Protein AF-A0A6A9S4V8-F1 (afdb_monomer_lite)

pLDDT: mean 91.1, std 6.77, range [50.03, 97.31]

Secondary structure (DSSP, 8-state):
--HHHHTT--TTHHHHHHHHHH-HHHHHHHHHHHHHTTSS-HHHHHHHHHHHHHHHHHHHIIIIIHHHHHHHHHHHHHHHHHHHHHHHHHHHHHHHHHHH-

Foldseek 3Di:
DPPCVVLVAQPLLVVLLVLCLVPVVRSVVSCVVCCVVPVDPPLNSVLSSLSSVLNNVVVVCVVPLQCVLCVPPNDPVSVVVSCVVNVVSVVVSVVVSVVSD

Structure (mmCIF, N/CA/C/O backbone):
data_AF-A0A6A9S4V8-F1
#
_entry.id   AF-A0A6A9S4V8-F1
#
loop_
_atom_site.group_PDB
_atom_site.id
_atom_site.type_symbol
_atom_site.label_atom_id
_atom_site.label_alt_id
_atom_site.label_comp_id
_atom_site.label_asym_id
_atom_site.label_entity_id
_atom_site.label_seq_id
_atom_site.pdbx_PDB_ins_code
_atom_site.Cartn_x
_atom_site.Cartn_y
_atom_site.Cartn_z
_atom_site.occupancy
_atom_site.B_iso_or_equiv
_atom_site.auth_seq_id
_atom_site.auth_comp_id
_atom_site.auth_asym_id
_atom_site.auth_atom_id
_atom_site.pdbx_PDB_model_num
ATOM 1 N N . ASP A 1 1 ? -11.712 15.277 8.228 1.00 50.03 1 ASP A N 1
ATOM 2 C CA . ASP A 1 1 ? -11.538 13.855 7.861 1.00 50.03 1 ASP A CA 1
ATOM 3 C C . ASP A 1 1 ? -10.984 13.741 6.445 1.00 50.03 1 ASP A C 1
ATOM 5 O O . ASP A 1 1 ? -11.617 14.210 5.514 1.00 50.03 1 ASP A O 1
ATOM 9 N N . GLY A 1 2 ? -9.741 13.269 6.292 1.00 67.94 2 GLY A N 1
ATOM 10 C CA . GLY A 1 2 ? -9.039 13.189 4.997 1.00 67.94 2 GLY A CA 1
ATOM 11 C C . GLY A 1 2 ? -9.274 11.863 4.261 1.00 67.94 2 GLY A C 1
ATOM 12 O O . GLY A 1 2 ? -10.324 11.246 4.401 1.00 67.94 2 GLY A O 1
ATOM 13 N N . PHE A 1 3 ? -8.261 11.375 3.535 1.00 69.19 3 PHE A N 1
ATOM 14 C CA . PHE A 1 3 ? -8.291 10.099 2.794 1.00 69.19 3 PHE A CA 1
ATOM 15 C C . PHE A 1 3 ? -8.780 8.891 3.623 1.00 69.19 3 PHE A C 1
ATOM 17 O O . PHE A 1 3 ? -9.502 8.045 3.110 1.00 69.19 3 PHE A O 1
ATOM 24 N N . ALA A 1 4 ? -8.453 8.828 4.920 1.00 74.75 4 ALA A N 1
ATOM 25 C CA . ALA A 1 4 ? -8.950 7.780 5.818 1.00 74.75 4 ALA A CA 1
ATOM 26 C C . ALA A 1 4 ? -10.477 7.839 6.028 1.00 74.75 4 ALA A C 1
ATOM 28 O O . ALA A 1 4 ? -11.125 6.798 6.076 1.00 74.75 4 ALA A O 1
ATOM 29 N N . GLY A 1 5 ? -11.058 9.043 6.085 1.00 74.56 5 GLY A N 1
ATOM 30 C CA . GLY A 1 5 ? -12.503 9.233 6.237 1.00 74.56 5 GLY A CA 1
ATOM 31 C C . GLY A 1 5 ? -13.295 8.761 5.016 1.00 74.56 5 GLY A C 1
ATOM 32 O O . GLY A 1 5 ? -14.358 8.173 5.175 1.00 74.56 5 GLY A O 1
ATOM 33 N N . LEU A 1 6 ? -12.738 8.921 3.807 1.00 79.62 6 LEU A N 1
ATOM 34 C CA . LEU A 1 6 ? -13.331 8.419 2.556 1.00 79.62 6 LEU A CA 1
ATOM 35 C C . LEU A 1 6 ? -13.454 6.887 2.516 1.00 79.62 6 LEU A C 1
ATOM 37 O O . LEU A 1 6 ? -14.325 6.365 1.830 1.00 79.62 6 LEU A O 1
ATOM 41 N N . LEU A 1 7 ? -12.596 6.174 3.249 1.00 83.19 7 LEU A N 1
ATOM 42 C CA . LEU A 1 7 ? -12.579 4.709 3.324 1.00 83.19 7 LEU A CA 1
ATOM 43 C C . LEU A 1 7 ? -13.245 4.166 4.602 1.00 83.19 7 LEU A C 1
ATOM 45 O O . LEU A 1 7 ? -13.117 2.980 4.899 1.00 83.19 7 LEU A O 1
ATOM 49 N N . GLY A 1 8 ? -13.906 5.023 5.394 1.00 85.06 8 GLY A N 1
ATOM 50 C CA . GLY A 1 8 ? -14.501 4.632 6.678 1.00 85.06 8 GLY A CA 1
ATOM 51 C C . GLY A 1 8 ? -13.475 4.158 7.716 1.00 85.06 8 GLY A C 1
ATOM 52 O O . GLY A 1 8 ? -13.816 3.404 8.629 1.00 85.06 8 GLY A O 1
ATOM 53 N N . LEU A 1 9 ? -12.206 4.553 7.572 1.00 90.19 9 LEU A N 1
ATOM 54 C CA . LEU A 1 9 ? -11.130 4.132 8.464 1.00 90.19 9 LEU A CA 1
ATOM 55 C C . LEU A 1 9 ? -11.055 5.038 9.705 1.00 90.19 9 LEU A C 1
ATOM 57 O O . LEU A 1 9 ? -11.244 6.252 9.593 1.00 90.19 9 LEU A O 1
ATOM 61 N N . PRO A 1 10 ? -10.704 4.484 10.883 1.00 90.06 10 PRO A N 1
ATOM 62 C CA . PRO A 1 10 ? -10.444 5.276 12.082 1.00 90.06 10 PRO A CA 1
ATOM 63 C C . PRO A 1 10 ? -9.365 6.337 11.839 1.00 90.06 10 PRO A C 1
ATOM 65 O O . PRO A 1 10 ? -8.404 6.092 11.110 1.00 90.06 10 PRO A O 1
ATOM 68 N N . GLY A 1 11 ? -9.437 7.482 12.527 1.00 88.38 11 GLY A N 1
ATOM 69 C CA . GLY A 1 11 ? -8.402 8.527 12.434 1.00 88.38 11 GLY A CA 1
ATOM 70 C C . GLY A 1 11 ? -6.987 8.025 12.771 1.00 88.38 11 GLY A C 1
ATOM 71 O O . GLY A 1 11 ? -6.002 8.492 12.201 1.00 88.38 11 GLY A O 1
ATOM 72 N N . ALA A 1 12 ? -6.888 6.988 13.613 1.00 91.81 12 ALA A N 1
ATOM 73 C CA . ALA A 1 12 ? -5.645 6.291 13.940 1.00 91.81 12 ALA A CA 1
ATOM 74 C C . ALA A 1 12 ? -4.998 5.546 12.748 1.00 91.81 12 ALA A C 1
ATOM 76 O O . ALA A 1 12 ? -3.879 5.054 12.874 1.00 91.81 12 ALA A O 1
ATOM 77 N N . ALA A 1 13 ? -5.655 5.467 11.584 1.00 91.88 13 ALA A N 1
ATOM 78 C CA . ALA A 1 13 ? -5.121 4.819 10.385 1.00 91.88 13 ALA A CA 1
ATOM 79 C C . ALA A 1 13 ? -3.937 5.580 9.778 1.00 91.88 13 ALA A C 1
ATOM 81 O O . ALA A 1 13 ? -3.026 4.963 9.236 1.00 91.88 13 ALA A O 1
ATOM 82 N N . ILE A 1 14 ? -3.908 6.910 9.896 1.00 91.38 14 ILE A N 1
ATOM 83 C CA . ILE A 1 14 ? -2.852 7.748 9.311 1.00 91.38 14 ILE A CA 1
ATOM 84 C C . ILE A 1 14 ? -1.447 7.395 9.839 1.00 91.38 14 ILE A C 1
ATOM 86 O O . ILE A 1 14 ? -0.573 7.107 9.017 1.00 91.38 14 ILE A O 1
ATOM 90 N N . PRO A 1 15 ? -1.187 7.356 11.164 1.00 91.19 15 PRO A N 1
ATOM 91 C CA . PRO A 1 15 ? 0.133 6.978 11.674 1.00 91.19 15 PRO A CA 1
ATOM 92 C C . PRO A 1 15 ? 0.501 5.521 11.357 1.00 91.19 15 PRO A C 1
ATOM 94 O O . PRO A 1 15 ? 1.671 5.229 11.115 1.00 91.19 15 PRO A O 1
ATOM 97 N N . VAL A 1 16 ? -0.480 4.614 11.289 1.00 93.19 16 VAL A N 1
ATOM 98 C CA . VAL A 1 16 ? -0.256 3.220 10.873 1.00 93.19 16 VAL A CA 1
ATOM 99 C C . VAL A 1 16 ? 0.200 3.155 9.414 1.00 93.19 16 VAL A C 1
ATOM 101 O O . VAL A 1 16 ? 1.192 2.497 9.115 1.00 93.19 16 VAL A O 1
ATOM 104 N N . ILE A 1 17 ? -0.490 3.862 8.512 1.00 92.56 17 ILE A N 1
ATOM 105 C CA . ILE A 1 17 ? -0.144 3.955 7.086 1.00 92.56 17 ILE A CA 1
ATOM 106 C C . ILE A 1 17 ? 1.267 4.522 6.920 1.00 92.56 17 ILE A C 1
ATOM 108 O O . ILE A 1 17 ? 2.046 3.987 6.134 1.00 92.56 17 ILE A O 1
ATOM 112 N N . ALA A 1 18 ? 1.616 5.564 7.680 1.00 90.50 18 ALA A N 1
ATOM 113 C CA . ALA A 1 18 ? 2.948 6.162 7.645 1.00 90.50 18 ALA A CA 1
ATOM 114 C C . ALA A 1 18 ? 4.041 5.173 8.087 1.00 90.50 18 ALA A C 1
ATOM 116 O O . ALA A 1 18 ? 5.051 5.034 7.398 1.00 90.50 18 ALA A O 1
ATOM 117 N N . ALA A 1 19 ? 3.828 4.441 9.187 1.00 91.44 19 ALA A N 1
ATOM 118 C CA . ALA A 1 19 ? 4.760 3.407 9.639 1.00 91.44 19 ALA A CA 1
ATOM 119 C C . ALA A 1 19 ? 4.898 2.274 8.607 1.00 91.44 19 ALA A C 1
ATOM 121 O O . ALA A 1 19 ? 6.010 1.877 8.265 1.00 91.44 19 ALA A O 1
ATOM 122 N N . TYR A 1 20 ? 3.773 1.810 8.056 1.00 89.94 20 TYR A N 1
ATOM 123 C CA . TYR A 1 20 ? 3.729 0.744 7.052 1.00 89.94 20 TYR A CA 1
ATOM 124 C C . TYR A 1 20 ? 4.419 1.138 5.738 1.00 89.94 20 TYR A C 1
ATOM 126 O O . TYR A 1 20 ? 5.057 0.308 5.091 1.00 89.94 20 TYR A O 1
ATOM 134 N N . ALA A 1 21 ? 4.306 2.408 5.336 1.00 85.50 21 ALA A N 1
ATOM 135 C CA . ALA A 1 21 ? 4.949 2.941 4.138 1.00 85.50 21 ALA A CA 1
ATOM 136 C C . ALA A 1 21 ? 6.482 2.857 4.207 1.00 85.50 21 ALA A C 1
ATOM 138 O O . ALA A 1 21 ? 7.127 2.630 3.182 1.00 85.50 21 ALA A O 1
ATOM 139 N N . LEU A 1 22 ? 7.052 3.023 5.404 1.00 85.25 22 LEU A N 1
ATOM 140 C CA . LEU A 1 22 ? 8.491 2.915 5.646 1.00 85.25 22 LEU A CA 1
ATOM 141 C C . LEU A 1 22 ? 8.938 1.456 5.735 1.00 85.25 22 LEU A C 1
ATOM 143 O O . LEU A 1 22 ? 9.908 1.070 5.084 1.00 85.25 22 LEU A O 1
ATOM 147 N N . ASP A 1 23 ? 8.223 0.661 6.526 1.00 87.31 23 ASP A N 1
ATOM 148 C CA . ASP A 1 23 ? 8.488 -0.758 6.718 1.00 87.31 23 ASP A CA 1
ATOM 149 C C . ASP A 1 23 ? 7.191 -1.490 7.088 1.00 87.31 23 ASP A C 1
ATOM 151 O O . ASP A 1 23 ? 6.496 -1.154 8.050 1.00 87.31 23 ASP A O 1
ATOM 155 N N . THR A 1 24 ? 6.861 -2.527 6.321 1.00 87.06 24 THR A N 1
ATOM 156 C CA . THR A 1 24 ? 5.593 -3.252 6.470 1.00 87.06 24 THR A CA 1
ATOM 157 C C . THR A 1 24 ? 5.490 -3.964 7.819 1.00 87.06 24 THR A C 1
ATOM 159 O O . THR A 1 24 ? 4.398 -4.089 8.375 1.00 87.06 24 THR A O 1
ATOM 162 N N . THR A 1 25 ? 6.626 -4.400 8.372 1.00 90.06 25 THR A N 1
ATOM 163 C CA . THR A 1 25 ? 6.693 -5.051 9.688 1.00 90.06 25 THR A CA 1
ATOM 164 C C . THR A 1 25 ? 6.380 -4.047 10.792 1.00 90.06 25 THR A C 1
ATOM 166 O O . THR A 1 25 ? 5.559 -4.317 11.665 1.00 90.06 25 THR A O 1
ATOM 169 N N . SER A 1 26 ? 6.963 -2.855 10.704 1.00 89.50 26 SER A N 1
ATOM 170 C CA . SER A 1 26 ? 6.737 -1.736 11.616 1.00 89.50 26 SER A CA 1
ATOM 171 C C . SER A 1 26 ? 5.283 -1.268 11.582 1.00 89.50 26 SER A C 1
ATOM 173 O O . SER A 1 26 ? 4.672 -1.045 12.622 1.00 89.50 26 SER A O 1
ATOM 175 N N . GLY A 1 27 ? 4.666 -1.190 10.403 1.00 89.38 27 GLY A N 1
ATOM 176 C CA . GLY A 1 27 ? 3.232 -0.909 10.310 1.00 89.38 27 GLY A CA 1
ATOM 177 C C . GLY A 1 27 ? 2.362 -1.966 11.009 1.00 89.38 27 GLY A C 1
ATOM 178 O O . GLY A 1 27 ? 1.410 -1.621 11.712 1.00 89.38 27 GLY A O 1
ATOM 179 N N . ALA A 1 28 ? 2.710 -3.251 10.873 1.00 90.88 28 ALA A N 1
ATOM 180 C CA . ALA A 1 28 ? 1.998 -4.345 11.537 1.00 90.88 28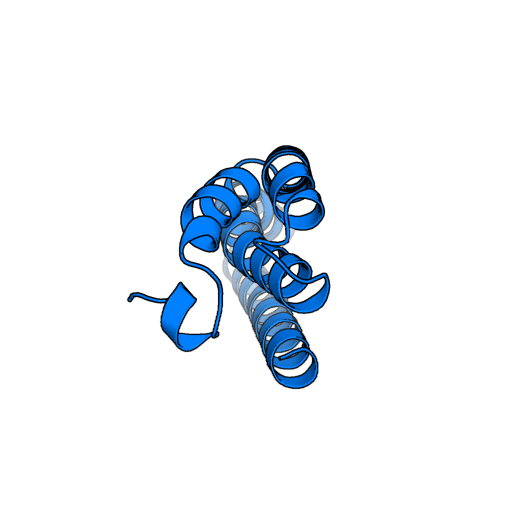 ALA A CA 1
ATOM 181 C C . ALA A 1 28 ? 2.160 -4.319 13.071 1.00 90.88 28 ALA A C 1
ATOM 183 O O . ALA A 1 28 ? 1.204 -4.589 13.803 1.00 90.88 28 ALA A O 1
ATOM 184 N N . THR A 1 29 ? 3.340 -3.956 13.582 1.00 94.50 29 THR A N 1
ATOM 185 C CA . THR A 1 29 ? 3.555 -3.822 15.032 1.00 94.50 29 THR A CA 1
ATOM 186 C C . THR A 1 29 ? 2.808 -2.622 15.610 1.00 94.50 29 THR A C 1
ATOM 188 O O . THR A 1 29 ? 2.259 -2.729 16.708 1.00 94.50 29 THR A O 1
ATOM 191 N N . VAL A 1 30 ? 2.709 -1.518 14.860 1.00 94.88 30 VAL A N 1
ATOM 192 C CA . VAL A 1 30 ? 1.955 -0.318 15.259 1.00 94.88 30 VAL A CA 1
ATOM 193 C C . VAL A 1 30 ? 0.446 -0.582 15.303 1.00 94.88 30 VAL A C 1
ATOM 195 O O . VAL A 1 30 ? -0.223 -0.114 16.225 1.00 94.88 30 VAL A O 1
ATOM 198 N N . ILE A 1 31 ? -0.112 -1.349 14.358 1.00 95.12 31 ILE A N 1
ATOM 199 C CA . ILE A 1 31 ? -1.564 -1.597 14.313 1.00 95.12 31 ILE A CA 1
ATOM 200 C C . ILE A 1 31 ? -2.037 -2.648 15.328 1.00 95.12 31 ILE A C 1
ATOM 202 O O . ILE A 1 31 ? -3.158 -2.562 15.826 1.00 95.12 31 ILE A O 1
ATOM 206 N N . ALA A 1 32 ? -1.192 -3.618 15.687 1.00 95.38 32 ALA A N 1
ATOM 207 C CA . ALA A 1 32 ? -1.546 -4.715 16.590 1.00 95.38 32 ALA A CA 1
ATOM 208 C C . ALA A 1 32 ? -2.207 -4.285 17.926 1.00 95.38 32 ALA A C 1
ATOM 210 O O . ALA A 1 32 ? -3.256 -4.842 18.268 1.00 95.38 32 ALA A O 1
ATOM 211 N N . PRO A 1 33 ? -1.674 -3.317 18.705 1.00 95.62 33 PRO A N 1
ATOM 212 C CA . PRO A 1 33 ? -2.339 -2.848 19.926 1.00 95.62 33 PRO A CA 1
ATOM 213 C C . PRO A 1 33 ? -3.680 -2.150 19.662 1.00 95.62 33 PRO A C 1
ATOM 215 O O . PRO A 1 33 ? -4.572 -2.229 20.505 1.00 95.62 33 PRO A O 1
ATOM 218 N N . LEU A 1 34 ? -3.845 -1.520 18.496 1.00 95.62 34 LEU A N 1
ATOM 219 C CA . LEU A 1 34 ? -5.061 -0.793 18.118 1.00 95.62 34 LEU A CA 1
ATOM 220 C C . LEU A 1 34 ? -6.203 -1.736 17.702 1.00 95.62 34 LEU A C 1
ATOM 222 O O . LEU A 1 34 ? -7.371 -1.364 17.735 1.00 95.62 34 LEU A O 1
ATOM 226 N N . ILE A 1 35 ? -5.880 -2.976 17.332 1.00 96.31 35 ILE A N 1
ATOM 227 C CA . ILE A 1 35 ? -6.874 -4.045 17.177 1.00 96.31 35 ILE A CA 1
ATOM 228 C C . ILE A 1 35 ? -7.301 -4.549 18.560 1.00 96.31 35 ILE A C 1
ATOM 230 O O . ILE A 1 35 ? -8.490 -4.678 18.839 1.00 96.31 35 ILE A O 1
ATOM 234 N N . ARG A 1 36 ? -6.336 -4.787 19.463 1.00 94.81 36 ARG A N 1
ATOM 235 C CA . ARG A 1 36 ? -6.604 -5.317 20.815 1.00 94.81 36 ARG A CA 1
ATOM 236 C C . ARG A 1 36 ? -7.472 -4.397 21.670 1.00 94.81 36 ARG A C 1
ATOM 238 O O . ARG A 1 36 ? -8.250 -4.892 22.475 1.00 94.81 36 ARG A O 1
ATOM 245 N N . ASN A 1 37 ? -7.334 -3.083 21.513 1.00 93.94 37 ASN A N 1
ATOM 246 C CA . ASN A 1 37 ? -8.125 -2.102 22.258 1.00 93.94 37 ASN A CA 1
ATOM 247 C C . ASN A 1 37 ? -9.452 -1.723 21.568 1.00 93.94 37 ASN A C 1
ATOM 249 O O . ASN A 1 37 ? -10.140 -0.826 22.046 1.00 93.94 37 ASN A O 1
ATOM 253 N N . GLY A 1 38 ? -9.797 -2.368 20.446 1.00 94.06 38 GLY A N 1
ATOM 254 C CA . GLY A 1 38 ? -11.050 -2.147 19.721 1.00 94.06 38 GLY A CA 1
ATOM 255 C C . GLY A 1 38 ? -11.083 -0.924 18.797 1.00 94.06 38 GLY A C 1
ATOM 256 O O . GLY A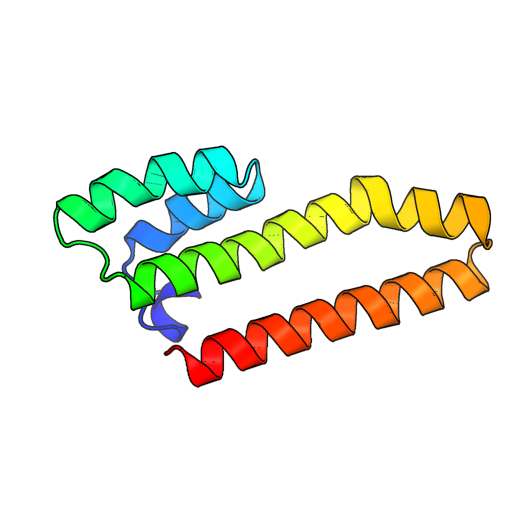 1 38 ? -12.115 -0.684 18.175 1.00 94.06 38 GLY A O 1
ATOM 257 N N . THR A 1 39 ? -9.984 -0.170 18.650 1.00 95.62 39 THR A N 1
ATOM 258 C CA . THR A 1 39 ? -9.917 0.976 17.714 1.00 95.62 39 THR A CA 1
ATOM 259 C C . THR A 1 39 ? -10.091 0.523 16.262 1.00 95.62 39 THR A C 1
ATOM 261 O O . THR A 1 39 ? -10.714 1.216 15.459 1.00 95.62 39 THR A O 1
ATOM 264 N N . PHE A 1 40 ? -9.549 -0.647 15.920 1.00 95.81 40 PHE A N 1
ATOM 265 C CA . PHE A 1 40 ? -9.734 -1.290 14.624 1.00 95.81 40 PHE A CA 1
ATOM 266 C C . PHE A 1 40 ? -10.480 -2.611 14.760 1.00 95.81 40 PHE A C 1
ATOM 268 O O . PHE A 1 40 ? -10.206 -3.420 15.645 1.00 95.81 40 PHE A O 1
ATOM 275 N N . THR A 1 41 ? -11.346 -2.875 13.786 1.00 94.88 41 THR A N 1
ATOM 276 C CA . THR A 1 41 ? -11.786 -4.237 13.483 1.00 94.88 41 THR A CA 1
ATOM 277 C C . THR A 1 41 ? -10.732 -4.916 12.612 1.00 94.88 41 THR A C 1
ATOM 279 O O . THR A 1 41 ? -9.910 -4.245 11.986 1.00 94.88 41 THR A O 1
ATOM 282 N N . ALA A 1 42 ? -10.782 -6.245 12.487 1.00 93.75 42 ALA A N 1
ATOM 283 C CA . ALA A 1 42 ? -9.909 -6.956 11.549 1.00 93.75 42 ALA A CA 1
ATOM 284 C C . ALA A 1 42 ? -10.046 -6.408 10.112 1.00 93.75 42 ALA A C 1
ATOM 286 O O . ALA A 1 42 ? -9.047 -6.224 9.420 1.00 93.75 42 ALA A O 1
ATOM 287 N N . ARG A 1 43 ? -11.273 -6.062 9.694 1.00 93.94 43 ARG A N 1
ATOM 288 C CA . ARG A 1 43 ? -11.568 -5.491 8.371 1.00 93.94 43 ARG A CA 1
ATOM 289 C C . ARG A 1 43 ? -10.868 -4.147 8.163 1.00 93.94 43 ARG A C 1
ATOM 291 O O . ARG A 1 43 ? -10.129 -3.987 7.195 1.00 93.94 43 ARG A O 1
ATOM 298 N N . THR A 1 44 ? -11.064 -3.193 9.075 1.00 94.69 44 THR A N 1
ATOM 299 C CA . THR A 1 44 ? -10.473 -1.850 8.940 1.00 94.69 44 THR A CA 1
ATOM 300 C C . THR A 1 44 ? -8.959 -1.871 9.134 1.00 94.69 44 THR A C 1
ATOM 302 O O . THR A 1 44 ? -8.251 -1.071 8.520 1.00 94.69 44 THR A O 1
ATOM 305 N N . ALA A 1 45 ? -8.443 -2.817 9.924 1.00 94.56 45 ALA A N 1
ATOM 306 C CA . ALA A 1 45 ? -7.013 -3.050 10.074 1.00 94.56 45 ALA A CA 1
ATOM 307 C C . ALA A 1 45 ? -6.367 -3.511 8.761 1.00 94.56 45 ALA A C 1
ATOM 309 O O . ALA A 1 45 ? -5.408 -2.896 8.294 1.00 94.56 45 ALA A O 1
ATOM 310 N N . VAL A 1 46 ? -6.932 -4.542 8.126 1.00 94.44 46 VAL A N 1
ATOM 311 C CA . VAL A 1 46 ? -6.448 -5.043 6.831 1.00 94.44 46 VAL A CA 1
ATOM 312 C C . VAL A 1 46 ? -6.562 -3.963 5.756 1.00 94.44 46 VAL A C 1
ATOM 314 O O . VAL A 1 46 ? -5.599 -3.737 5.029 1.00 94.44 46 VAL A O 1
ATOM 317 N N . ALA A 1 47 ? -7.681 -3.236 5.693 1.00 94.25 47 ALA A N 1
ATOM 318 C CA . ALA A 1 47 ? -7.839 -2.126 4.754 1.00 94.25 47 ALA A CA 1
ATOM 319 C C . ALA A 1 47 ? -6.762 -1.039 4.952 1.00 94.25 47 ALA A C 1
ATOM 321 O O . ALA A 1 47 ? -6.159 -0.575 3.985 1.00 94.25 47 ALA A O 1
ATOM 322 N N . THR A 1 48 ? -6.443 -0.694 6.203 1.00 94.50 48 THR A N 1
ATOM 323 C CA . THR A 1 48 ? -5.369 0.259 6.539 1.00 94.50 48 THR A CA 1
ATOM 324 C C . THR A 1 48 ? -3.998 -0.242 6.079 1.00 94.50 48 THR A C 1
ATOM 326 O O . THR A 1 48 ? -3.223 0.518 5.498 1.00 94.50 48 THR A O 1
ATOM 329 N N . MET A 1 49 ? -3.701 -1.528 6.284 1.00 92.94 49 MET A N 1
ATOM 330 C CA . MET A 1 49 ? -2.446 -2.141 5.833 1.00 92.94 49 MET A CA 1
ATOM 331 C C . MET A 1 49 ? -2.351 -2.209 4.302 1.00 92.94 49 MET A C 1
ATOM 333 O O . MET A 1 49 ? -1.282 -1.954 3.751 1.00 92.94 49 MET A O 1
ATOM 337 N N . LEU A 1 50 ? -3.453 -2.494 3.599 1.00 92.94 50 LEU A N 1
ATOM 338 C CA . LEU A 1 50 ? -3.511 -2.484 2.131 1.00 92.94 50 LEU A CA 1
ATOM 339 C C . LEU A 1 50 ? -3.225 -1.086 1.568 1.00 92.94 50 LEU A C 1
ATOM 341 O O . LEU A 1 50 ? -2.421 -0.949 0.645 1.00 92.94 50 LEU A O 1
ATOM 345 N N . VAL A 1 51 ? -3.809 -0.046 2.169 1.00 91.56 51 VAL A N 1
ATOM 346 C CA . VAL A 1 51 ? -3.511 1.356 1.834 1.00 91.56 51 VAL A CA 1
ATOM 347 C C . VAL A 1 51 ? -2.038 1.684 2.096 1.00 91.56 51 VAL A C 1
ATOM 349 O O . VAL A 1 51 ? -1.368 2.235 1.222 1.00 91.56 51 VAL A O 1
ATOM 352 N N . GLY A 1 52 ? -1.502 1.308 3.261 1.00 90.25 52 GLY A N 1
ATOM 353 C CA . GLY A 1 52 ? -0.073 1.456 3.564 1.00 90.25 52 GLY A CA 1
ATOM 354 C C . GLY A 1 52 ? 0.822 0.740 2.547 1.00 90.25 52 GLY A C 1
ATOM 355 O O . GLY A 1 52 ? 1.851 1.274 2.128 1.00 90.25 52 GLY A O 1
ATOM 356 N N . GLY A 1 53 ? 0.389 -0.431 2.080 1.00 88.06 53 GLY A N 1
ATOM 357 C CA . GLY A 1 53 ? 1.040 -1.208 1.032 1.00 88.06 53 GLY A CA 1
ATOM 358 C C . GLY A 1 53 ? 1.130 -0.474 -0.306 1.00 88.06 53 GLY A C 1
ATOM 359 O O . GLY A 1 53 ? 2.162 -0.590 -0.967 1.00 88.06 53 GLY A O 1
ATOM 360 N N . ILE A 1 54 ? 0.119 0.325 -0.679 1.00 88.81 54 ILE A N 1
ATOM 361 C CA . ILE A 1 54 ? 0.161 1.175 -1.887 1.00 88.81 54 ILE A CA 1
ATOM 362 C C . ILE A 1 54 ? 1.351 2.137 -1.821 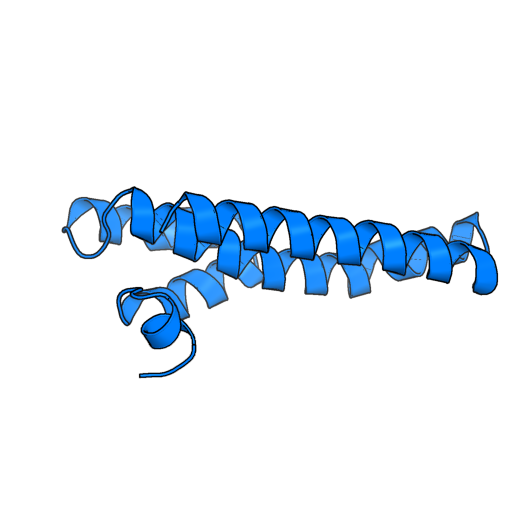1.00 88.81 54 ILE A C 1
ATOM 364 O O . ILE A 1 54 ? 2.153 2.225 -2.753 1.00 88.81 54 ILE A O 1
ATOM 368 N N . ILE A 1 55 ? 1.492 2.830 -0.694 1.00 86.50 55 ILE A N 1
ATOM 369 C CA . ILE A 1 55 ? 2.552 3.825 -0.505 1.00 86.50 55 ILE A CA 1
ATOM 370 C C . ILE A 1 55 ? 3.923 3.141 -0.427 1.00 86.50 55 ILE A C 1
ATOM 372 O O . ILE A 1 55 ? 4.864 3.557 -1.106 1.00 86.50 55 ILE A O 1
ATOM 376 N N . SER A 1 56 ? 4.027 2.056 0.345 1.00 87.06 56 SER A N 1
ATOM 377 C CA . SER A 1 56 ? 5.269 1.287 0.486 1.00 87.06 56 SER A CA 1
ATOM 378 C C . SER A 1 56 ? 5.764 0.750 -0.860 1.00 87.06 56 SER A C 1
ATOM 380 O O . SER A 1 56 ? 6.938 0.913 -1.220 1.00 87.06 56 SER A O 1
ATOM 382 N N . PHE A 1 57 ? 4.870 0.162 -1.667 1.00 87.69 57 PHE A N 1
ATOM 383 C CA . PHE A 1 57 ? 5.280 -0.341 -2.972 1.00 87.69 57 PHE A CA 1
ATOM 384 C C . PHE A 1 57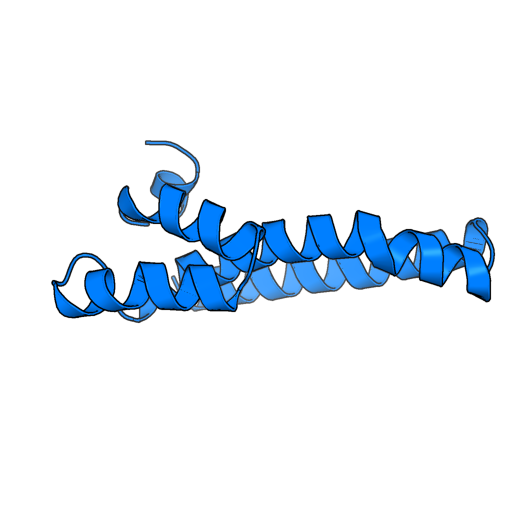 ? 5.666 0.807 -3.908 1.00 87.69 57 PHE A C 1
ATOM 386 O O . PHE A 1 57 ? 6.586 0.611 -4.695 1.00 87.69 57 PHE A O 1
ATOM 393 N N . ALA A 1 58 ? 5.033 1.985 -3.841 1.00 87.06 58 ALA A N 1
ATOM 394 C CA . ALA A 1 58 ? 5.427 3.126 -4.669 1.00 87.06 58 ALA A CA 1
ATOM 395 C C . ALA A 1 58 ? 6.894 3.511 -4.407 1.00 87.06 58 ALA A C 1
ATOM 397 O O . ALA A 1 58 ? 7.690 3.597 -5.346 1.00 87.06 58 ALA A O 1
ATOM 398 N N . VAL A 1 59 ? 7.289 3.619 -3.133 1.00 87.12 59 VAL A N 1
ATOM 399 C CA . VAL A 1 59 ? 8.689 3.856 -2.733 1.00 87.12 59 VAL A CA 1
ATOM 400 C C . VAL A 1 59 ? 9.608 2.742 -3.250 1.00 87.12 59 VAL A C 1
ATOM 402 O O . VAL A 1 59 ? 10.669 3.019 -3.816 1.00 87.12 59 VAL A O 1
ATOM 405 N N . SER A 1 60 ? 9.191 1.480 -3.122 1.00 86.94 60 SER A N 1
ATOM 406 C CA . SER A 1 60 ? 9.927 0.318 -3.646 1.00 86.94 60 SER A CA 1
ATOM 407 C C . SER A 1 60 ? 10.060 0.336 -5.176 1.00 86.94 60 SER A C 1
ATOM 409 O O . SER A 1 60 ? 11.104 -0.023 -5.731 1.00 86.94 60 SER A O 1
ATOM 411 N N . THR A 1 61 ? 9.033 0.805 -5.884 1.00 90.69 61 THR A N 1
ATOM 412 C CA . THR A 1 61 ? 9.051 0.965 -7.336 1.00 90.69 61 THR A CA 1
ATOM 413 C C . THR A 1 61 ? 10.112 1.978 -7.733 1.00 90.69 61 THR A C 1
ATOM 415 O O . THR A 1 61 ? 10.976 1.636 -8.538 1.00 90.69 61 THR A O 1
ATOM 418 N N . PHE A 1 62 ? 10.124 3.160 -7.113 1.00 89.19 62 PHE A N 1
ATOM 419 C CA . PHE A 1 62 ? 11.125 4.190 -7.399 1.00 89.19 62 PHE A CA 1
ATOM 420 C C . PHE A 1 62 ? 12.550 3.748 -7.060 1.00 89.19 62 PHE A C 1
ATOM 422 O O . PHE A 1 62 ? 13.443 3.876 -7.894 1.00 89.19 62 PHE A O 1
ATOM 429 N N . LYS A 1 63 ? 12.772 3.203 -5.858 1.00 90.50 63 LYS A N 1
ATOM 430 C CA . LYS A 1 63 ? 14.125 2.869 -5.384 1.00 90.50 63 LYS A CA 1
ATOM 431 C C . LYS A 1 63 ? 14.705 1.605 -6.017 1.00 90.50 63 LYS A C 1
ATOM 433 O O . LYS A 1 63 ? 15.923 1.481 -6.082 1.00 90.50 63 LYS A O 1
ATOM 438 N N . ARG A 1 64 ? 13.863 0.653 -6.436 1.00 92.25 64 ARG A N 1
ATOM 439 C CA . ARG A 1 64 ? 14.317 -0.673 -6.884 1.00 92.25 64 ARG A CA 1
ATOM 440 C C . ARG A 1 64 ? 13.801 -1.058 -8.259 1.00 92.25 64 ARG A C 1
ATOM 442 O O . ARG A 1 64 ? 14.604 -1.411 -9.116 1.00 92.25 64 ARG A O 1
ATOM 449 N N . SER A 1 65 ? 12.487 -1.009 -8.484 1.00 92.25 65 SER A N 1
ATOM 450 C CA . SER A 1 65 ? 11.927 -1.524 -9.743 1.00 92.25 65 SER A CA 1
ATOM 451 C C . SER A 1 65 ? 12.339 -0.678 -10.944 1.00 92.25 65 SER A C 1
ATOM 453 O O . SER A 1 65 ? 12.724 -1.254 -11.951 1.00 92.25 65 SER A O 1
ATOM 455 N N . ILE A 1 66 ? 12.314 0.656 -10.858 1.00 94.94 66 ILE A N 1
ATOM 456 C CA . ILE A 1 66 ? 12.694 1.512 -11.992 1.00 94.94 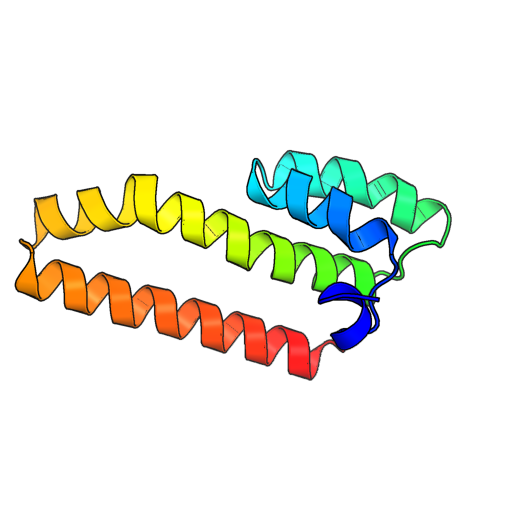66 ILE A CA 1
ATOM 457 C C . ILE A 1 66 ? 14.162 1.283 -12.398 1.00 94.94 66 ILE A C 1
ATOM 459 O O . ILE A 1 66 ? 14.384 0.926 -13.558 1.00 94.94 66 ILE A O 1
ATOM 463 N N . PRO A 1 67 ? 15.156 1.385 -11.486 1.00 95.00 67 PRO A N 1
ATOM 464 C CA . PRO A 1 67 ? 16.548 1.092 -11.830 1.00 95.00 67 PRO A CA 1
ATOM 465 C C . PRO A 1 67 ? 16.743 -0.319 -12.394 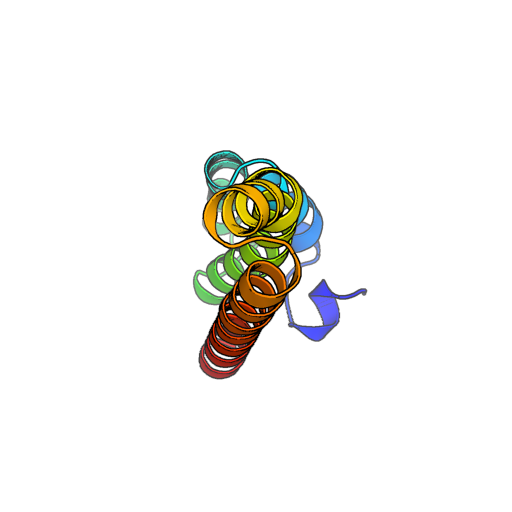1.00 95.00 67 PRO A C 1
ATOM 467 O O . PRO A 1 67 ? 17.445 -0.491 -13.386 1.00 95.00 67 PRO A O 1
ATOM 470 N N . PHE A 1 68 ? 16.084 -1.321 -11.804 1.00 95.81 68 PHE A N 1
ATOM 471 C CA . PHE A 1 68 ? 16.178 -2.716 -12.238 1.00 95.81 68 PHE A CA 1
ATOM 472 C C . PHE A 1 68 ? 15.621 -2.932 -13.652 1.00 95.81 68 PHE A C 1
ATOM 474 O O . PHE A 1 68 ? 16.301 -3.498 -14.505 1.00 95.81 68 PHE A O 1
ATOM 481 N N . GLN A 1 69 ? 14.402 -2.454 -13.925 1.00 97.00 69 GLN A N 1
ATOM 482 C CA . GLN A 1 69 ? 13.762 -2.640 -15.229 1.00 97.00 69 GLN A CA 1
ATOM 483 C C . GLN A 1 69 ? 14.498 -1.865 -16.327 1.00 97.00 69 GLN A C 1
ATOM 485 O O . GLN A 1 69 ? 14.635 -2.368 -17.439 1.00 97.00 69 GLN A O 1
ATOM 490 N N . PHE A 1 70 ? 15.015 -0.672 -16.017 1.00 97.31 70 PHE A N 1
ATOM 491 C CA . PHE A 1 70 ? 15.825 0.095 -16.965 1.00 97.31 70 PHE A CA 1
ATOM 492 C C . PHE A 1 70 ? 17.191 -0.546 -17.214 1.00 97.31 70 PHE A C 1
ATOM 494 O O . PHE A 1 70 ? 17.658 -0.516 -18.349 1.00 97.31 70 PHE A O 1
ATOM 501 N N . GLY A 1 71 ? 17.817 -1.126 -16.187 1.00 97.25 71 GLY A N 1
ATOM 502 C CA . GLY A 1 71 ? 19.116 -1.787 -16.311 1.00 97.25 71 GLY A CA 1
ATOM 503 C C . GLY A 1 71 ? 19.078 -3.044 -17.182 1.00 97.25 71 GLY A C 1
ATOM 504 O O . GLY A 1 71 ? 19.996 -3.259 -17.963 1.00 97.25 71 GLY A O 1
ATOM 505 N N . ILE A 1 72 ? 18.016 -3.850 -17.083 1.00 97.31 72 ILE A N 1
ATOM 506 C CA . ILE A 1 72 ? 17.894 -5.105 -17.846 1.00 97.31 72 ILE A CA 1
ATOM 507 C C . ILE A 1 72 ? 17.335 -4.864 -19.250 1.00 97.31 72 ILE A C 1
ATOM 509 O O . ILE A 1 72 ? 17.839 -5.427 -20.217 1.00 97.31 72 ILE A O 1
ATOM 513 N N . TRP A 1 73 ? 16.287 -4.045 -19.368 1.00 96.88 73 TRP A N 1
ATOM 514 C CA . TRP A 1 73 ? 15.496 -3.952 -20.600 1.00 96.88 73 TRP A CA 1
ATOM 515 C C . TRP A 1 73 ? 15.645 -2.627 -21.355 1.00 96.88 73 TRP A C 1
ATOM 517 O O . TRP A 1 73 ? 14.991 -2.419 -22.379 1.00 96.88 73 TRP A O 1
ATOM 527 N N . GLY A 1 74 ? 16.449 -1.696 -20.840 1.00 96.12 74 GLY A N 1
ATOM 528 C CA . GLY A 1 74 ? 16.497 -0.326 -21.337 1.00 96.12 74 GLY A CA 1
ATOM 529 C C . GLY A 1 74 ? 15.249 0.489 -20.972 1.00 96.12 74 GLY A C 1
ATOM 530 O O . GLY A 1 74 ? 14.271 -0.003 -20.403 1.00 96.12 74 GLY A O 1
ATOM 531 N N . ARG A 1 75 ? 15.281 1.788 -21.293 1.00 95.38 75 ARG A N 1
ATOM 532 C CA . ARG A 1 75 ? 14.234 2.738 -20.874 1.00 95.38 75 ARG A CA 1
ATOM 533 C C . ARG A 1 75 ? 12.876 2.458 -21.514 1.00 95.38 75 ARG A C 1
ATOM 535 O O . ARG A 1 75 ? 11.862 2.579 -20.834 1.00 95.38 75 ARG A O 1
ATOM 542 N N . GLU A 1 76 ? 12.837 2.095 -22.796 1.00 95.62 76 GLU A N 1
ATOM 543 C CA . GLU A 1 76 ? 11.571 1.976 -23.529 1.00 95.62 76 GLU A CA 1
ATOM 544 C C . GLU A 1 76 ? 10.753 0.755 -23.082 1.00 95.62 76 GLU A C 1
ATOM 546 O O . GLU A 1 76 ? 9.608 0.901 -22.647 1.00 95.62 76 GLU A O 1
ATOM 551 N N . PHE A 1 77 ? 11.336 -0.447 -23.127 1.00 96.81 77 PHE A N 1
ATOM 552 C CA . PHE A 1 77 ? 10.642 -1.655 -22.677 1.00 96.81 77 PHE A CA 1
ATOM 553 C C . PHE A 1 77 ? 10.495 -1.684 -21.153 1.00 96.81 77 PHE A C 1
ATOM 555 O O . PHE A 1 77 ? 9.414 -1.991 -20.651 1.00 96.81 77 PHE A O 1
ATOM 562 N N . GLY A 1 78 ? 11.528 -1.267 -20.411 1.00 96.81 78 GLY A N 1
ATOM 563 C CA . GLY A 1 78 ? 11.471 -1.183 -18.952 1.00 96.81 78 GLY A CA 1
ATOM 564 C C . GLY A 1 78 ? 10.315 -0.308 -18.457 1.00 96.81 78 GLY A C 1
ATOM 565 O O . GLY A 1 78 ? 9.610 -0.704 -17.529 1.00 96.81 78 GLY A O 1
ATOM 566 N N . SER A 1 79 ? 10.040 0.826 -19.117 1.00 96.25 79 SER A N 1
ATOM 567 C CA . SER A 1 79 ? 8.889 1.685 -18.785 1.00 96.25 79 SER A CA 1
ATOM 568 C C . SER A 1 79 ? 7.552 0.967 -18.973 1.00 96.25 79 SER A C 1
ATOM 570 O O . SER A 1 79 ? 6.691 1.052 -18.096 1.00 96.25 79 SER A O 1
ATOM 572 N N . LYS A 1 80 ? 7.386 0.203 -20.063 1.00 97.12 80 LYS A N 1
ATOM 573 C CA . LYS A 1 80 ? 6.171 -0.597 -20.311 1.00 97.12 80 LYS A CA 1
ATOM 574 C C . LYS A 1 80 ? 5.958 -1.620 -19.189 1.00 97.12 80 LYS A C 1
ATOM 576 O O . LYS A 1 80 ? 4.859 -1.711 -18.644 1.00 97.12 80 LYS A O 1
ATOM 581 N N . VAL A 1 81 ? 7.020 -2.317 -18.774 1.00 96.25 81 VAL A N 1
ATOM 582 C CA . VAL A 1 81 ? 6.969 -3.287 -17.665 1.00 96.25 81 VAL A CA 1
ATOM 583 C C . VAL A 1 81 ? 6.577 -2.613 -16.347 1.00 96.25 81 VAL A C 1
ATOM 585 O O . VAL A 1 81 ? 5.708 -3.119 -15.636 1.00 96.25 81 VAL A O 1
ATOM 588 N N . ILE A 1 82 ? 7.171 -1.457 -16.025 1.00 95.62 82 ILE A N 1
ATOM 589 C CA . ILE A 1 82 ? 6.856 -0.699 -14.802 1.00 95.62 82 ILE A CA 1
ATOM 590 C C . ILE A 1 82 ? 5.383 -0.290 -14.780 1.00 95.62 82 ILE A C 1
ATOM 592 O O . ILE A 1 82 ? 4.727 -0.486 -13.754 1.00 95.62 82 ILE A O 1
ATOM 596 N N . VAL A 1 83 ? 4.868 0.255 -15.887 1.00 95.31 83 VAL A N 1
ATOM 597 C CA . VAL A 1 83 ? 3.478 0.721 -15.994 1.00 95.31 83 VAL A CA 1
ATOM 598 C C . VAL A 1 83 ? 2.504 -0.439 -15.823 1.00 95.31 83 VAL A C 1
ATOM 600 O O . VAL A 1 83 ? 1.616 -0.347 -14.978 1.00 95.31 83 VAL A O 1
ATOM 603 N N . VAL A 1 84 ? 2.696 -1.549 -16.543 1.00 96.31 84 VAL A N 1
ATOM 604 C CA . VAL A 1 84 ? 1.804 -2.719 -16.450 1.00 96.31 84 VAL A CA 1
ATOM 605 C C . VAL A 1 84 ? 1.813 -3.305 -15.038 1.00 96.31 84 VAL A C 1
ATOM 607 O O . VAL A 1 84 ? 0.758 -3.491 -14.436 1.00 96.31 84 VAL A O 1
ATOM 610 N N . ASN A 1 85 ? 2.995 -3.543 -14.466 1.00 93.94 85 ASN A N 1
ATOM 611 C CA . ASN A 1 85 ? 3.124 -4.123 -13.129 1.00 93.94 85 ASN A CA 1
ATOM 612 C C . ASN A 1 85 ? 2.565 -3.201 -12.034 1.00 93.94 85 ASN A C 1
ATOM 614 O O . ASN A 1 85 ? 1.900 -3.671 -11.113 1.00 93.94 85 ASN A O 1
ATOM 618 N N . THR A 1 86 ? 2.831 -1.897 -12.115 1.00 92.69 86 THR A N 1
ATOM 619 C CA . THR A 1 86 ? 2.339 -0.927 -11.125 1.00 92.69 86 THR A CA 1
ATOM 620 C C . THR A 1 86 ? 0.833 -0.739 -11.248 1.00 92.69 86 THR A C 1
ATOM 622 O O . THR A 1 86 ? 0.131 -0.804 -10.241 1.00 92.69 86 THR A O 1
ATOM 625 N N . GLY A 1 87 ? 0.327 -0.576 -12.472 1.00 93.38 87 GLY A N 1
ATOM 626 C CA . GLY A 1 87 ? -1.100 -0.437 -12.741 1.00 93.38 87 GLY A CA 1
ATOM 627 C C . GLY A 1 87 ? -1.886 -1.648 -12.254 1.00 93.38 87 GLY A C 1
ATOM 628 O O . GLY A 1 87 ? -2.845 -1.486 -11.504 1.00 93.38 87 GLY A O 1
ATOM 629 N N . LEU A 1 88 ? -1.434 -2.863 -12.584 1.00 95.50 88 LEU A N 1
ATOM 630 C CA . LEU A 1 88 ? -2.113 -4.087 -12.158 1.00 95.50 88 LEU A CA 1
ATOM 631 C C . LEU A 1 88 ? -2.148 -4.227 -10.630 1.00 95.50 88 LEU A C 1
ATOM 633 O O . LEU A 1 88 ? -3.178 -4.605 -10.078 1.00 95.50 88 LEU A O 1
ATOM 637 N N . LYS A 1 89 ? -1.062 -3.870 -9.932 1.00 92.62 89 LYS A N 1
ATOM 638 C CA . LYS A 1 89 ? -1.034 -3.868 -8.460 1.00 92.62 89 LYS A CA 1
ATOM 639 C C . LYS A 1 89 ? -2.024 -2.874 -7.866 1.00 92.62 89 LYS A C 1
ATOM 641 O O . LYS A 1 89 ? -2.744 -3.235 -6.940 1.00 92.62 89 LYS A O 1
ATOM 646 N N . ILE A 1 90 ? -2.075 -1.650 -8.393 1.00 91.88 90 ILE A N 1
ATOM 647 C CA . ILE A 1 90 ? -3.021 -0.626 -7.926 1.00 91.88 90 ILE A CA 1
ATOM 648 C C . ILE A 1 90 ? -4.457 -1.106 -8.134 1.00 91.88 90 ILE A C 1
ATOM 650 O O . ILE A 1 90 ? -5.245 -1.061 -7.194 1.00 91.88 90 ILE A O 1
ATOM 654 N N . VAL A 1 91 ? -4.781 -1.612 -9.328 1.00 94.75 91 VAL A N 1
ATOM 655 C CA . VAL A 1 91 ? -6.116 -2.139 -9.646 1.00 94.75 91 VAL A CA 1
ATOM 656 C C . VAL A 1 91 ? -6.482 -3.286 -8.710 1.00 94.75 91 VAL A C 1
ATOM 658 O O . VAL A 1 91 ? -7.568 -3.282 -8.140 1.00 94.75 91 VAL A O 1
ATOM 661 N N . TRP A 1 92 ? -5.572 -4.236 -8.494 1.00 94.62 92 TRP A N 1
ATOM 662 C CA . TRP A 1 92 ? -5.832 -5.372 -7.613 1.00 94.62 92 TRP A CA 1
ATOM 663 C C . TRP A 1 92 ? -6.081 -4.946 -6.164 1.00 94.62 92 TRP A C 1
ATOM 665 O O . TRP A 1 92 ? -7.019 -5.428 -5.534 1.00 94.62 92 TRP A O 1
ATOM 675 N N . ILE A 1 93 ? -5.284 -4.010 -5.639 1.00 91.56 93 ILE A N 1
ATOM 676 C CA . ILE A 1 93 ? -5.484 -3.493 -4.280 1.00 91.56 93 ILE A CA 1
ATOM 677 C C . ILE A 1 93 ? -6.798 -2.708 -4.189 1.00 91.56 93 ILE A C 1
ATOM 679 O O . ILE A 1 93 ? -7.531 -2.877 -3.219 1.00 91.56 93 ILE A O 1
ATOM 683 N N . ALA A 1 94 ? -7.131 -1.893 -5.193 1.00 90.88 94 ALA A N 1
ATOM 684 C CA . ALA A 1 94 ? -8.394 -1.160 -5.227 1.00 90.88 94 ALA A CA 1
ATOM 685 C C . ALA A 1 94 ? -9.606 -2.108 -5.243 1.00 90.88 94 ALA A C 1
ATOM 687 O O . ALA A 1 94 ? -10.547 -1.905 -4.479 1.00 90.88 94 ALA A O 1
ATOM 688 N N . LEU A 1 95 ? -9.557 -3.176 -6.047 1.00 94.75 95 LEU A N 1
ATOM 689 C CA . LEU A 1 95 ? -10.586 -4.219 -6.064 1.00 94.75 95 LEU A CA 1
ATOM 690 C C . LEU A 1 95 ? -10.681 -4.942 -4.717 1.00 94.75 95 LEU A C 1
ATOM 692 O O . LEU A 1 95 ? -11.779 -5.133 -4.204 1.00 94.75 95 LEU A O 1
ATOM 696 N N . ALA A 1 96 ? -9.545 -5.300 -4.117 1.00 93.06 96 ALA A N 1
ATOM 697 C CA . ALA A 1 96 ? -9.521 -5.931 -2.802 1.00 93.06 96 ALA A CA 1
ATOM 698 C C . ALA A 1 96 ? -10.150 -5.029 -1.729 1.00 93.06 96 ALA A C 1
ATOM 700 O O . ALA A 1 96 ? -10.927 -5.515 -0.913 1.00 93.06 96 ALA A O 1
ATOM 701 N N . LEU A 1 97 ? -9.865 -3.722 -1.753 1.00 91.25 97 LEU A N 1
ATOM 702 C CA . LEU A 1 97 ? -10.489 -2.748 -0.856 1.00 91.25 97 LEU A CA 1
ATOM 703 C C . LEU A 1 97 ? -12.000 -2.644 -1.090 1.00 91.25 97 LEU A C 1
ATOM 705 O O . LEU A 1 97 ? -12.745 -2.655 -0.118 1.00 91.25 97 LEU A O 1
ATOM 709 N N . ALA A 1 98 ? -12.447 -2.598 -2.346 1.00 90.12 98 ALA A N 1
ATOM 710 C CA . ALA A 1 98 ? -13.867 -2.513 -2.690 1.00 90.12 98 ALA A CA 1
ATOM 711 C C . ALA A 1 98 ? -14.669 -3.763 -2.285 1.00 90.12 98 ALA A C 1
ATOM 713 O O . ALA A 1 98 ? -15.846 -3.654 -1.969 1.00 90.12 98 ALA A O 1
ATOM 714 N N . VAL A 1 99 ? -14.050 -4.947 -2.304 1.00 92.38 99 VAL A N 1
ATOM 715 C CA . VAL A 1 99 ? -14.681 -6.196 -1.841 1.00 92.38 99 VAL A CA 1
ATOM 716 C C . VAL A 1 99 ? -14.652 -6.309 -0.314 1.00 92.38 99 VAL A C 1
ATOM 718 O O . VAL A 1 99 ? -15.554 -6.894 0.283 1.00 92.38 99 VAL A O 1
ATOM 721 N N . LEU A 1 100 ? -13.591 -5.806 0.322 1.00 90.31 100 LEU A N 1
ATOM 722 C CA . LEU A 1 100 ? -13.372 -5.945 1.759 1.00 90.31 100 LEU A CA 1
ATOM 723 C C . LEU A 1 100 ? -14.206 -4.966 2.594 1.00 90.31 100 LEU A C 1
ATOM 725 O O . LEU A 1 100 ? -14.624 -5.337 3.695 1.00 90.31 100 LEU A O 1
ATOM 729 N N . LEU A 1 101 ? -14.368 -3.726 2.123 1.00 87.56 101 LEU A N 1
ATOM 730 C CA . LEU A 1 101 ? -15.072 -2.648 2.825 1.00 87.56 101 LEU A CA 1
ATOM 731 C C . LEU A 1 101 ? -16.577 -2.734 2.585 1.00 87.56 101 LEU A C 1
ATOM 733 O O . LEU A 1 101 ? -17.278 -2.904 3.614 1.00 87.56 101 LEU A O 1
#

Radius of gyration: 15.55 Å; chains: 1; bounding box: 34×21×46 Å

Sequence (101 aa):
DGFAGLLGLPGAAIPVIAAYALDTTSGATVIAPLIRNGTFTARTAVATMLVGGIISFAVSTFKRSIPFQFGIWGREFGSKVIVVNTGLKIVWIALALAVLL